Protein AF-A0A8T6QIA5-F1 (afdb_monomer_lite)

Organism: Escherichia coli (NCBI:txid562)

Structure (mmCIF, N/CA/C/O backbone):
data_AF-A0A8T6QIA5-F1
#
_entry.id   AF-A0A8T6QIA5-F1
#
loop_
_atom_site.group_PDB
_atom_site.id
_atom_site.type_symbol
_atom_site.label_atom_id
_atom_site.label_alt_id
_atom_site.label_comp_id
_atom_site.label_asym_id
_atom_site.label_entity_id
_atom_site.label_seq_id
_atom_site.pdbx_PDB_ins_code
_atom_site.Cartn_x
_atom_site.Cartn_y
_atom_site.Cartn_z
_atom_site.occupancy
_atom_site.B_iso_or_equiv
_atom_site.auth_seq_id
_atom_site.auth_comp_id
_atom_site.auth_asym_id
_atom_site.auth_atom_id
_atom_site.pdbx_PDB_model_num
ATOM 1 N N . MET A 1 1 ? -20.542 -5.212 17.779 1.00 67.00 1 MET A N 1
ATOM 2 C CA . MET A 1 1 ? -19.216 -4.568 17.621 1.00 67.00 1 MET A CA 1
ATOM 3 C C . MET A 1 1 ? -19.173 -3.446 18.627 1.00 67.00 1 MET A C 1
ATOM 5 O O . MET A 1 1 ? -20.036 -2.586 18.568 1.00 67.00 1 MET A O 1
ATOM 9 N N . THR A 1 2 ? -18.247 -3.489 19.569 1.00 80.88 2 THR A N 1
ATOM 10 C CA . THR A 1 2 ? -18.132 -2.472 20.615 1.00 80.88 2 THR A CA 1
ATOM 11 C C . THR A 1 2 ? -17.570 -1.159 20.050 1.00 80.88 2 THR A C 1
ATOM 13 O O . THR A 1 2 ? -16.890 -1.167 19.017 1.00 80.88 2 THR A O 1
ATOM 16 N N . PRO A 1 3 ? -17.793 -0.015 20.724 1.00 82.69 3 PRO A N 1
ATOM 17 C CA . PRO A 1 3 ? -17.170 1.253 20.343 1.00 82.69 3 PRO A CA 1
ATOM 18 C C . PRO A 1 3 ? -15.635 1.191 20.295 1.00 82.69 3 PRO A C 1
ATOM 20 O O . PRO A 1 3 ? -15.017 1.858 19.469 1.00 82.69 3 PRO A O 1
ATOM 23 N N . GLU A 1 4 ? -15.020 0.374 21.154 1.00 84.69 4 GLU A N 1
ATOM 24 C CA . GLU A 1 4 ? -13.567 0.195 21.194 1.00 84.69 4 GLU A CA 1
ATOM 25 C C . GLU A 1 4 ? -13.057 -0.609 19.989 1.00 84.69 4 GLU A C 1
ATOM 27 O O . GLU A 1 4 ? -12.116 -0.180 19.321 1.00 84.69 4 GLU A O 1
ATOM 32 N N . GLU A 1 5 ? -13.729 -1.708 19.633 1.00 83.44 5 GLU A N 1
ATOM 33 C CA . GLU A 1 5 ? -13.429 -2.475 18.414 1.00 83.44 5 GLU A CA 1
ATOM 34 C C . GLU A 1 5 ? -13.621 -1.623 17.150 1.00 83.44 5 GLU A C 1
ATOM 36 O O . GLU A 1 5 ? -12.810 -1.694 16.225 1.00 83.44 5 GLU A O 1
ATOM 41 N N . LYS A 1 6 ? -14.647 -0.757 17.124 1.00 83.50 6 LYS A N 1
ATOM 42 C CA . LYS A 1 6 ? -14.854 0.208 16.034 1.00 83.50 6 LYS A CA 1
ATOM 43 C C . LYS A 1 6 ? -13.668 1.162 15.904 1.00 83.50 6 LYS A C 1
ATOM 45 O O . LYS A 1 6 ? -13.141 1.326 14.807 1.00 83.50 6 LYS A O 1
ATOM 50 N N . ALA A 1 7 ? -13.235 1.767 17.012 1.00 87.38 7 ALA A N 1
ATOM 51 C CA . ALA A 1 7 ? -12.135 2.727 17.013 1.00 87.38 7 ALA A CA 1
ATOM 52 C C . ALA A 1 7 ? -10.814 2.084 16.559 1.00 87.38 7 ALA A C 1
ATOM 54 O O . ALA A 1 7 ? -10.063 2.681 15.787 1.00 87.38 7 ALA A O 1
ATOM 55 N N . GLN A 1 8 ? -10.548 0.846 16.987 1.00 88.25 8 GLN A N 1
ATOM 56 C CA . GLN A 1 8 ? -9.386 0.080 16.532 1.00 88.25 8 GLN A CA 1
ATOM 57 C C . GLN A 1 8 ? -9.450 -0.211 15.030 1.00 88.25 8 GLN A C 1
ATOM 59 O O . GLN A 1 8 ? -8.438 -0.091 14.338 1.00 88.25 8 GLN A O 1
ATOM 64 N N . LEU A 1 9 ? -10.631 -0.548 14.507 1.00 88.31 9 LEU A N 1
ATOM 65 C CA . LEU A 1 9 ? -10.811 -0.830 13.088 1.00 88.31 9 LEU A CA 1
ATOM 66 C C . LEU A 1 9 ? -10.718 0.435 12.224 1.00 88.31 9 LEU A C 1
ATOM 68 O O . LEU A 1 9 ? -10.125 0.391 11.150 1.00 88.31 9 LEU A O 1
ATOM 72 N N . GLU A 1 10 ? -11.228 1.571 12.702 1.00 87.81 10 GLU A N 1
ATOM 73 C CA . GLU A 1 10 ? -11.050 2.880 12.060 1.00 87.81 10 GLU A CA 1
ATOM 74 C C . GLU A 1 10 ? -9.572 3.290 12.027 1.00 87.81 10 GLU A C 1
ATOM 76 O O . GLU A 1 10 ? -9.075 3.708 10.981 1.00 87.81 10 GLU A O 1
ATOM 81 N N . ALA A 1 11 ? -8.841 3.099 13.130 1.00 89.75 11 ALA A N 1
ATOM 82 C CA . ALA A 1 11 ? -7.404 3.363 13.181 1.00 89.75 11 ALA A CA 1
ATOM 83 C C . ALA A 1 11 ? -6.618 2.441 12.234 1.00 89.75 11 ALA A C 1
ATOM 85 O O . ALA A 1 11 ? -5.738 2.900 11.505 1.00 89.75 11 ALA A O 1
ATOM 86 N N . ALA A 1 12 ? -6.959 1.150 12.198 1.00 90.56 12 ALA A N 1
ATOM 87 C CA . ALA A 1 12 ? -6.360 0.196 11.271 1.00 90.56 12 ALA A CA 1
ATOM 88 C C . ALA A 1 12 ? -6.656 0.570 9.815 1.00 90.56 12 ALA A C 1
ATOM 90 O O . ALA A 1 12 ? -5.757 0.501 8.976 1.00 90.56 12 ALA A O 1
ATOM 91 N N . LYS A 1 13 ? -7.885 1.011 9.517 1.00 89.50 13 LYS A N 1
ATOM 92 C CA . LYS A 1 13 ? -8.267 1.487 8.188 1.00 89.50 13 LYS A CA 1
ATOM 93 C C . LYS A 1 13 ? -7.433 2.696 7.781 1.00 89.50 13 LYS A C 1
ATOM 95 O O . LYS A 1 13 ? -6.852 2.677 6.703 1.00 89.50 13 LYS A O 1
ATOM 100 N N . GLN A 1 14 ? -7.343 3.713 8.637 1.00 90.69 14 GLN A N 1
ATOM 101 C CA . GLN A 1 14 ? -6.552 4.906 8.346 1.00 90.69 14 GLN A CA 1
ATOM 102 C C . GLN A 1 14 ? -5.084 4.544 8.091 1.00 90.69 14 GLN A C 1
ATOM 104 O O . GLN A 1 14 ? -4.492 5.022 7.130 1.00 90.69 14 GLN A O 1
ATOM 109 N N . ASN A 1 15 ? -4.513 3.660 8.912 1.00 92.06 15 ASN A N 1
ATOM 110 C CA . ASN A 1 15 ? -3.144 3.193 8.723 1.00 92.06 15 ASN A CA 1
ATOM 111 C C . ASN A 1 15 ? -2.970 2.437 7.392 1.00 92.06 15 ASN A C 1
ATOM 113 O O . ASN A 1 15 ? -1.989 2.646 6.684 1.00 92.06 15 ASN A O 1
ATOM 117 N N . ALA A 1 16 ? -3.932 1.587 7.024 1.00 91.00 16 ALA A N 1
ATOM 118 C CA . ALA A 1 16 ? -3.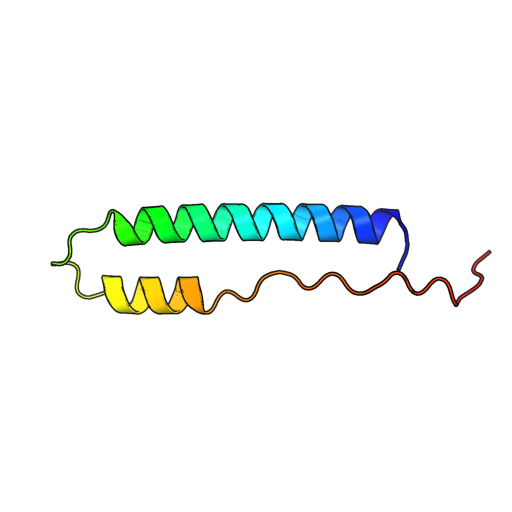916 0.879 5.746 1.00 91.00 16 ALA A CA 1
ATOM 119 C C . ALA A 1 16 ? -4.016 1.842 4.550 1.00 91.00 16 ALA A C 1
ATOM 121 O O . ALA A 1 16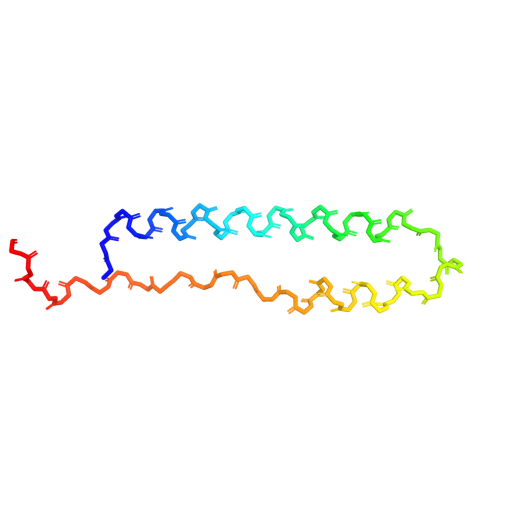 ? -3.286 1.669 3.575 1.00 91.00 16 ALA A O 1
ATOM 122 N N . ASP A 1 17 ? -4.864 2.871 4.637 1.00 91.25 17 ASP A N 1
ATOM 123 C CA . ASP A 1 17 ? -4.991 3.901 3.601 1.00 91.25 17 ASP A CA 1
ATOM 124 C C . ASP A 1 17 ? -3.672 4.685 3.442 1.00 91.25 17 ASP A C 1
ATOM 126 O O . ASP A 1 17 ? -3.189 4.847 2.321 1.00 91.25 17 ASP A O 1
ATOM 130 N N . THR A 1 18 ? -3.038 5.094 4.551 1.00 93.44 18 THR A N 1
ATOM 131 C CA . THR A 1 18 ? -1.722 5.759 4.532 1.00 93.44 18 THR A CA 1
ATOM 132 C C . THR A 1 18 ? -0.653 4.875 3.895 1.00 93.44 18 THR A C 1
ATOM 134 O O . THR A 1 18 ? 0.049 5.317 2.989 1.00 93.44 18 THR A O 1
ATOM 137 N N . LEU A 1 19 ? -0.550 3.609 4.306 1.00 93.44 19 LEU A N 1
ATOM 138 C CA . LEU A 1 19 ? 0.439 2.684 3.746 1.00 93.44 19 LEU A CA 1
ATOM 139 C C . LEU A 1 19 ? 0.207 2.419 2.252 1.00 93.44 19 LEU A C 1
ATOM 141 O O . LEU A 1 19 ? 1.170 2.269 1.499 1.00 93.44 19 LEU A O 1
ATOM 145 N N . LYS A 1 20 ? -1.054 2.387 1.800 1.00 92.12 20 LYS A N 1
ATOM 146 C CA . LYS A 1 20 ? -1.386 2.272 0.374 1.00 92.12 20 LYS A CA 1
ATOM 147 C C . LYS A 1 20 ? -0.909 3.500 -0.408 1.00 92.12 20 LYS A C 1
ATOM 149 O O . LYS A 1 20 ? -0.359 3.347 -1.497 1.00 92.12 20 LYS A O 1
ATOM 154 N N . GLU A 1 21 ? -1.082 4.704 0.134 1.00 93.94 21 GLU A N 1
ATOM 155 C CA . GLU A 1 21 ? -0.594 5.945 -0.481 1.00 93.94 21 GLU A CA 1
ATOM 156 C C . GLU A 1 21 ? 0.943 5.998 -0.548 1.00 93.94 21 GLU A C 1
ATOM 158 O O . GLU A 1 21 ? 1.513 6.345 -1.589 1.00 93.94 21 GLU A O 1
ATOM 163 N N . GLU A 1 22 ? 1.625 5.586 0.523 1.00 95.19 22 GLU A N 1
ATOM 164 C CA . GLU A 1 22 ? 3.087 5.489 0.558 1.00 95.19 22 GLU A CA 1
ATOM 165 C C . GLU A 1 22 ? 3.611 4.465 -0.458 1.00 95.19 22 GLU A C 1
ATOM 167 O O . GLU A 1 22 ? 4.553 4.756 -1.201 1.00 95.19 22 GLU A O 1
ATOM 172 N N . ALA A 1 23 ? 2.975 3.292 -0.551 1.00 94.38 23 ALA A N 1
ATOM 173 C CA . ALA A 1 23 ? 3.322 2.271 -1.535 1.00 94.38 23 ALA A CA 1
ATOM 174 C C . ALA A 1 23 ? 3.118 2.775 -2.972 1.00 94.38 23 ALA A C 1
ATOM 176 O O . ALA A 1 23 ? 4.003 2.604 -3.809 1.00 94.38 23 ALA A O 1
ATOM 177 N N . ASN A 1 24 ? 2.003 3.459 -3.247 1.00 94.88 24 ASN A N 1
ATOM 178 C CA . ASN A 1 24 ? 1.749 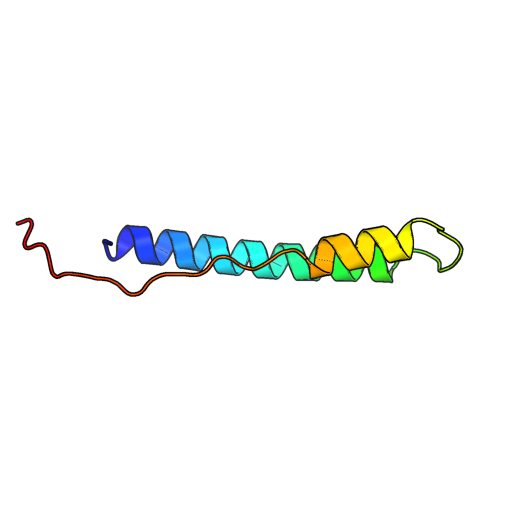4.101 -4.539 1.00 94.88 24 ASN A CA 1
ATOM 179 C C . ASN A 1 24 ? 2.843 5.111 -4.897 1.00 94.88 24 ASN A C 1
ATOM 181 O O . ASN A 1 24 ? 3.382 5.084 -6.002 1.00 94.88 24 ASN A O 1
ATOM 185 N N . SER A 1 25 ? 3.209 5.972 -3.950 1.00 96.19 25 SER A N 1
ATOM 186 C CA . SER A 1 25 ? 4.265 6.968 -4.147 1.00 96.19 25 SER A CA 1
ATOM 187 C C . SER A 1 25 ? 5.617 6.309 -4.430 1.00 96.19 25 SER A C 1
ATOM 189 O O . SER A 1 25 ? 6.340 6.732 -5.332 1.00 96.19 25 SER A O 1
ATOM 191 N N . ALA A 1 26 ? 5.943 5.235 -3.705 1.00 95.75 26 ALA A N 1
ATOM 192 C CA . ALA A 1 26 ? 7.171 4.475 -3.910 1.00 95.75 26 ALA A CA 1
ATOM 193 C C . ALA A 1 26 ? 7.213 3.804 -5.293 1.00 95.75 26 ALA A C 1
ATOM 195 O O . ALA A 1 26 ? 8.241 3.872 -5.965 1.00 95.75 26 ALA A O 1
ATOM 196 N N . VAL A 1 27 ? 6.104 3.205 -5.744 1.00 94.88 27 VAL A N 1
ATOM 197 C CA . VAL A 1 27 ? 6.003 2.586 -7.076 1.00 94.88 27 VAL A CA 1
ATOM 198 C C . VAL A 1 27 ? 6.102 3.638 -8.179 1.00 94.88 27 VAL A C 1
ATOM 200 O O . VAL A 1 27 ? 6.844 3.450 -9.143 1.00 94.88 27 VAL A O 1
ATOM 203 N N . GLN A 1 28 ? 5.429 4.780 -8.034 1.00 93.12 28 GLN A N 1
ATOM 204 C CA . GLN A 1 28 ? 5.495 5.873 -9.008 1.00 93.12 28 GLN A CA 1
ATOM 205 C C . GLN A 1 28 ? 6.896 6.485 -9.117 1.00 93.12 28 GLN A C 1
ATOM 207 O O . GLN A 1 28 ? 7.302 6.872 -10.215 1.00 93.12 28 GLN A O 1
ATOM 212 N N . ALA A 1 29 ? 7.648 6.520 -8.013 1.00 96.19 29 ALA A N 1
ATOM 213 C CA . ALA A 1 29 ? 9.032 6.987 -7.982 1.00 96.19 29 ALA A CA 1
ATOM 214 C C . ALA A 1 29 ? 10.024 6.039 -8.683 1.00 96.19 29 ALA A C 1
ATOM 216 O O . ALA A 1 29 ? 11.160 6.441 -8.951 1.00 96.19 29 ALA A O 1
ATOM 217 N N . LEU A 1 30 ? 9.631 4.797 -8.998 1.00 95.00 30 LEU A N 1
ATOM 218 C CA . LEU A 1 30 ? 10.480 3.883 -9.761 1.00 95.00 30 LEU A CA 1
ATOM 219 C C . LEU A 1 30 ? 10.651 4.374 -11.210 1.00 95.00 30 LEU A C 1
ATOM 221 O O . LEU A 1 30 ? 9.687 4.850 -11.818 1.00 95.00 30 LEU A O 1
ATOM 225 N N . PRO A 1 31 ? 11.842 4.213 -11.814 1.00 95.31 31 PRO A N 1
ATOM 226 C CA . PRO A 1 31 ? 12.039 4.477 -13.236 1.00 95.31 31 PRO A CA 1
ATOM 227 C C . PRO A 1 31 ? 11.123 3.608 -14.105 1.00 95.31 31 PRO A C 1
ATOM 229 O O . PRO A 1 31 ? 10.949 2.423 -13.831 1.00 95.31 31 PRO A O 1
ATOM 232 N N . ASP A 1 32 ? 10.618 4.156 -15.211 1.00 90.88 32 ASP A N 1
ATOM 233 C CA . ASP A 1 32 ? 9.742 3.419 -16.143 1.00 90.88 32 ASP A CA 1
ATOM 234 C C . ASP A 1 32 ? 10.446 2.243 -16.843 1.00 90.88 32 ASP A C 1
ATOM 236 O O . ASP A 1 32 ? 9.808 1.395 -17.457 1.00 90.88 32 ASP A O 1
ATOM 240 N N . THR A 1 33 ? 11.775 2.169 -16.743 1.00 94.62 33 THR A N 1
ATOM 241 C CA . THR A 1 33 ? 12.582 1.045 -17.233 1.00 94.62 33 THR A CA 1
ATOM 242 C C . THR A 1 33 ? 12.478 -0.204 -16.356 1.00 94.62 33 THR A C 1
ATOM 244 O O . THR A 1 33 ? 12.973 -1.256 -16.753 1.00 94.62 33 THR A O 1
ATOM 247 N N . VAL A 1 34 ? 11.906 -0.095 -15.152 1.00 95.44 34 VAL A N 1
ATOM 248 C CA . VAL A 1 34 ? 11.663 -1.239 -14.267 1.00 95.44 34 VAL A CA 1
ATOM 249 C C . VAL A 1 34 ? 10.471 -2.018 -14.813 1.00 95.44 34 VAL A C 1
ATOM 251 O O . VAL A 1 34 ? 9.340 -1.537 -14.773 1.00 95.44 34 VAL A O 1
ATOM 254 N N . ALA A 1 35 ? 10.726 -3.221 -15.326 1.00 94.12 35 ALA A N 1
ATOM 255 C CA . ALA A 1 35 ? 9.710 -4.053 -15.967 1.00 94.12 35 ALA A CA 1
ATOM 256 C C . ALA A 1 35 ? 8.561 -4.404 -15.006 1.00 94.12 35 ALA A C 1
ATOM 258 O O . ALA A 1 35 ? 7.403 -4.430 -15.409 1.00 94.12 35 ALA A O 1
ATOM 259 N N . GLU A 1 36 ? 8.874 -4.595 -13.725 1.00 94.81 36 GLU A N 1
ATOM 260 C CA . GLU A 1 36 ? 7.910 -4.954 -12.683 1.00 94.81 36 GLU A CA 1
ATOM 261 C C . GLU A 1 36 ? 7.079 -3.768 -12.165 1.00 94.81 36 GLU A C 1
ATOM 263 O O . GLU A 1 36 ? 6.202 -3.963 -11.327 1.00 94.81 36 GLU A O 1
ATOM 268 N N . LYS A 1 37 ? 7.326 -2.529 -12.623 1.00 92.88 37 LYS A N 1
ATOM 269 C CA . LYS A 1 37 ? 6.615 -1.337 -12.123 1.00 92.88 37 LYS A CA 1
ATOM 270 C C . LYS A 1 37 ? 5.100 -1.444 -12.329 1.00 92.88 37 LYS A C 1
ATOM 272 O O . LYS A 1 37 ? 4.351 -1.086 -11.426 1.00 92.88 37 LYS A O 1
ATOM 277 N N . GLY A 1 38 ? 4.667 -1.961 -13.481 1.00 93.44 38 GLY A N 1
ATOM 278 C CA . GLY A 1 38 ? 3.249 -2.206 -13.773 1.00 93.44 38 GLY A CA 1
ATOM 279 C C . GLY A 1 38 ? 2.635 -3.222 -12.811 1.00 93.44 38 GLY A C 1
ATOM 280 O O . GLY A 1 38 ? 1.670 -2.906 -12.125 1.00 93.44 38 GLY A O 1
ATOM 281 N N . ASP A 1 39 ? 3.271 -4.386 -12.663 1.00 95.25 39 ASP A N 1
ATOM 282 C CA . ASP A 1 39 ? 2.809 -5.442 -11.752 1.00 95.25 39 ASP A CA 1
ATOM 283 C C . ASP A 1 39 ? 2.753 -4.969 -10.287 1.00 95.25 39 ASP A C 1
ATOM 285 O O . ASP A 1 39 ? 1.881 -5.373 -9.516 1.00 95.25 39 ASP A O 1
ATOM 289 N N . LEU A 1 40 ? 3.696 -4.117 -9.870 1.00 95.56 40 LEU A N 1
ATOM 290 C CA . LEU A 1 40 ? 3.692 -3.516 -8.537 1.00 95.56 40 LEU A CA 1
ATOM 291 C C . LEU A 1 40 ? 2.539 -2.525 -8.366 1.00 95.56 40 LEU A C 1
ATOM 293 O O . LEU A 1 40 ? 1.902 -2.538 -7.315 1.00 95.56 40 LEU A O 1
ATOM 297 N N . GLN A 1 41 ? 2.254 -1.711 -9.383 1.00 94.50 41 GLN A N 1
ATOM 298 C CA . GLN A 1 41 ? 1.130 -0.779 -9.367 1.00 94.50 41 GLN A CA 1
ATOM 299 C C . GLN A 1 41 ? -0.201 -1.537 -9.272 1.00 94.50 41 GLN A C 1
ATOM 301 O O . GLN A 1 41 ? -0.987 -1.260 -8.370 1.00 94.50 41 GLN A O 1
ATOM 306 N N . ASP A 1 42 ? -0.390 -2.582 -10.082 1.00 94.88 42 ASP A N 1
ATOM 307 C CA . ASP A 1 42 ? -1.594 -3.423 -10.057 1.00 94.88 42 ASP A CA 1
ATOM 308 C C . ASP A 1 42 ? -1.813 -4.072 -8.681 1.00 94.88 42 ASP A C 1
ATOM 310 O O . ASP A 1 42 ? -2.935 -4.144 -8.173 1.00 94.88 42 ASP A O 1
ATOM 314 N N . ARG A 1 43 ? -0.730 -4.521 -8.032 1.00 94.12 43 ARG A N 1
ATOM 315 C CA . ARG A 1 43 ? -0.789 -5.089 -6.677 1.00 94.12 43 ARG A CA 1
ATOM 316 C C . ARG A 1 43 ? -1.166 -4.058 -5.623 1.00 94.12 43 ARG A C 1
ATOM 318 O O . ARG A 1 43 ? -1.874 -4.418 -4.686 1.00 94.12 43 ARG A O 1
ATOM 325 N N . VAL A 1 44 ? -0.680 -2.821 -5.737 1.00 93.06 44 VAL A N 1
ATOM 326 C CA . VAL A 1 44 ? -1.057 -1.735 -4.821 1.00 93.06 44 VAL A CA 1
ATOM 327 C C . VAL A 1 44 ? -2.514 -1.338 -5.051 1.00 93.06 44 VAL A C 1
ATOM 329 O O . VAL A 1 44 ? -3.258 -1.176 -4.084 1.00 93.06 44 VAL A O 1
ATOM 332 N N . ASP A 1 45 ? -2.959 -1.260 -6.302 1.00 90.31 45 ASP A N 1
ATOM 333 C CA . ASP A 1 45 ? -4.337 -0.911 -6.644 1.00 90.31 45 ASP A CA 1
ATOM 334 C C . ASP A 1 45 ? -5.335 -1.961 -6.144 1.00 90.31 45 ASP A C 1
ATOM 336 O O . ASP A 1 45 ? -6.370 -1.587 -5.584 1.00 90.31 45 ASP A O 1
ATOM 340 N N . ALA A 1 46 ? -4.967 -3.246 -6.212 1.00 91.25 46 ALA A N 1
ATOM 341 C CA . ALA A 1 46 ? -5.738 -4.376 -5.692 1.00 91.25 46 ALA A CA 1
ATOM 342 C C . ALA A 1 46 ? -5.823 -4.457 -4.153 1.00 91.25 46 ALA A C 1
ATOM 344 O O . ALA A 1 46 ? -6.539 -5.314 -3.632 1.00 91.25 46 ALA A O 1
ATOM 345 N N . LEU A 1 47 ? -5.108 -3.608 -3.402 1.00 88.31 47 LEU A N 1
ATOM 346 C CA . LEU A 1 47 ? -5.285 -3.519 -1.951 1.00 88.31 47 LEU A CA 1
ATOM 347 C C . LEU A 1 47 ? -6.637 -2.870 -1.639 1.00 88.31 47 LEU A C 1
ATOM 349 O O . LEU A 1 47 ? -6.746 -1.643 -1.576 1.00 88.31 47 LEU A O 1
ATOM 353 N N . ASP A 1 48 ? -7.668 -3.684 -1.437 1.00 77.94 48 ASP A N 1
ATOM 354 C CA . ASP A 1 48 ? -8.943 -3.209 -0.909 1.00 77.94 48 ASP A CA 1
ATOM 355 C C . ASP A 1 48 ? -8.765 -2.768 0.550 1.00 77.94 48 ASP A C 1
ATOM 357 O O . ASP A 1 48 ? -8.211 -3.487 1.385 1.00 77.94 48 ASP A O 1
ATOM 361 N N . GLY A 1 49 ? -9.199 -1.542 0.849 1.00 73.69 49 GLY A N 1
ATOM 362 C CA . GLY A 1 49 ? -9.110 -0.979 2.192 1.00 73.69 49 GLY A CA 1
ATOM 363 C C . GLY A 1 49 ? -9.936 -1.772 3.208 1.00 73.69 49 GLY A C 1
ATOM 364 O O . GLY A 1 49 ? -10.843 -2.533 2.865 1.00 73.69 49 GLY A O 1
ATOM 365 N N . ILE A 1 50 ? -9.655 -1.558 4.493 1.00 76.19 50 ILE A N 1
ATOM 366 C CA . ILE A 1 50 ? -10.425 -2.188 5.567 1.00 76.19 50 ILE A CA 1
ATOM 367 C C . ILE A 1 50 ? -11.847 -1.613 5.568 1.00 76.19 50 ILE A C 1
ATOM 369 O O . ILE A 1 50 ? -12.049 -0.408 5.735 1.00 76.19 50 ILE A O 1
ATOM 373 N N . GLN A 1 51 ? -12.842 -2.484 5.399 1.00 72.50 51 GLN A N 1
ATOM 374 C CA . GLN A 1 51 ? -14.246 -2.116 5.549 1.00 72.50 51 GLN A CA 1
ATOM 375 C C . GLN A 1 51 ? -14.630 -2.188 7.029 1.00 72.50 51 GLN A C 1
ATOM 377 O O . GLN A 1 51 ? -14.582 -3.257 7.636 1.00 72.50 51 GLN A O 1
ATOM 382 N N . VAL A 1 52 ? -14.997 -1.043 7.607 1.00 66.06 52 VAL A N 1
ATOM 383 C CA . VAL A 1 52 ? -15.521 -0.949 8.976 1.00 66.06 52 VAL A CA 1
ATOM 384 C C . VAL A 1 52 ? -17.024 -1.254 8.916 1.00 66.06 52 VAL A C 1
ATOM 386 O O . VAL A 1 52 ? -17.752 -0.462 8.314 1.00 66.06 52 VAL A O 1
ATOM 389 N N . PRO A 1 53 ? -17.518 -2.376 9.474 1.00 66.81 53 PRO A N 1
ATOM 390 C CA . PRO A 1 53 ? -18.951 -2.631 9.542 1.00 66.81 53 PRO A CA 1
ATOM 391 C C . PRO A 1 53 ? -19.621 -1.635 10.498 1.00 66.81 53 PRO A C 1
ATOM 393 O O . PRO A 1 53 ? -18.976 -1.078 11.383 1.00 66.81 53 PRO A O 1
ATOM 396 N N . GLU A 1 54 ? -20.921 -1.393 10.339 1.00 64.38 54 GLU A N 1
ATOM 397 C CA . GLU A 1 54 ? -21.663 -0.568 11.297 1.00 64.38 54 GLU A CA 1
ATOM 398 C C . GLU A 1 54 ? -21.711 -1.247 12.675 1.00 64.38 54 GLU A C 1
ATOM 400 O O . GLU A 1 54 ? -21.754 -2.477 12.786 1.00 64.38 54 GLU A O 1
ATOM 405 N N . VAL A 1 55 ? -21.696 -0.445 13.746 1.00 58.12 55 VAL A N 1
ATOM 406 C CA . VAL A 1 55 ? -21.916 -0.958 15.104 1.00 58.12 55 VAL A CA 1
ATOM 407 C C . VAL A 1 55 ? -23.329 -1.505 15.197 1.00 58.12 55 VAL A C 1
ATOM 409 O O . VAL A 1 55 ? -24.308 -0.768 15.249 1.00 58.12 55 VAL A O 1
ATOM 412 N N . ASN A 1 56 ? -23.433 -2.828 15.192 1.00 51.12 56 ASN A N 1
ATOM 413 C CA . ASN A 1 56 ? -24.636 -3.501 15.626 1.00 51.12 56 ASN A CA 1
ATOM 414 C C . ASN A 1 56 ? -24.578 -3.665 17.156 1.00 51.12 56 ASN A C 1
ATOM 416 O O . ASN A 1 56 ? -23.915 -4.583 17.642 1.00 51.12 56 ASN A O 1
ATOM 420 N N . ASP A 1 57 ? -25.244 -2.764 17.880 1.00 57.00 57 ASP A N 1
ATOM 421 C CA . ASP A 1 57 ? -25.530 -2.851 19.323 1.00 57.00 57 ASP A CA 1
ATOM 422 C C . ASP A 1 57 ? -26.868 -3.594 19.597 1.00 57.00 57 ASP A C 1
ATOM 424 O O . ASP A 1 57 ? -27.596 -3.259 20.530 1.00 57.00 57 ASP A O 1
ATOM 428 N N . GLN A 1 58 ? -27.267 -4.575 18.773 1.00 54.41 58 GLN A N 1
ATOM 429 C CA . GLN A 1 58 ? -28.512 -5.344 18.990 1.00 54.41 58 GLN A CA 1
ATOM 430 C C . GLN A 1 58 ? -28.402 -6.446 20.048 1.00 54.41 58 GLN A C 1
ATOM 432 O O . GLN A 1 58 ? -29.415 -7.056 20.401 1.00 54.41 58 GLN A O 1
ATOM 437 N N . ASP A 1 59 ? -27.222 -6.666 20.611 1.00 54.75 59 ASP A N 1
ATOM 438 C CA . ASP A 1 59 ? -27.004 -7.711 21.594 1.00 54.75 59 ASP A CA 1
ATOM 439 C C . ASP A 1 59 ? -26.774 -7.010 22.928 1.00 54.75 59 ASP A C 1
ATOM 441 O O . ASP A 1 59 ? -25.664 -6.591 23.234 1.00 54.75 59 ASP A O 1
ATOM 445 N N . GLY A 1 60 ? -27.836 -6.831 23.715 1.00 51.66 60 GLY A N 1
ATOM 446 C CA . GLY A 1 60 ? -27.750 -6.313 25.079 1.00 51.66 60 GLY A CA 1
ATOM 447 C C . GLY A 1 60 ? -26.953 -7.231 26.014 1.00 51.66 60 GLY A C 1
ATOM 448 O O . GLY A 1 60 ? -27.539 -7.862 26.891 1.00 51.66 60 GLY A O 1
ATOM 449 N N . ASN A 1 61 ? -25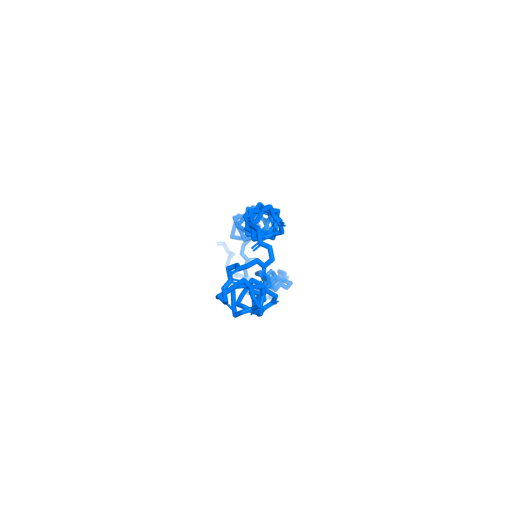.631 -7.297 25.851 1.00 51.41 61 ASN A N 1
ATOM 450 C CA . ASN A 1 61 ? -24.700 -7.619 26.925 1.00 51.41 61 ASN A CA 1
ATOM 451 C C . ASN A 1 61 ? -24.220 -6.282 27.533 1.00 51.41 61 ASN A C 1
ATOM 453 O O . ASN A 1 61 ? -23.234 -5.687 27.128 1.00 51.41 61 ASN A O 1
ATOM 457 N N . GLY A 1 62 ? -25.005 -5.659 28.407 1.00 47.91 62 GLY A N 1
ATOM 458 C CA . GLY A 1 62 ? -25.146 -6.166 29.769 1.00 47.91 62 GLY A CA 1
ATOM 459 C C . GLY A 1 62 ? -23.920 -5.753 30.565 1.00 47.91 62 GLY A C 1
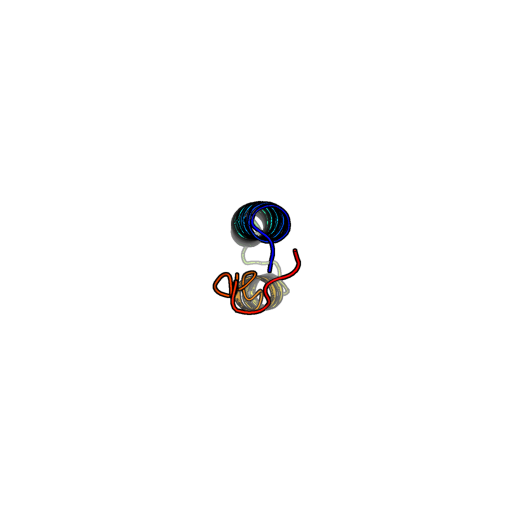ATOM 460 O O . GLY A 1 62 ? -22.90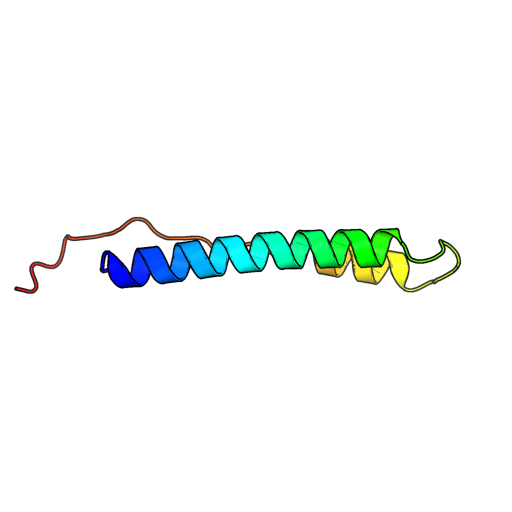5 -6.469 30.444 1.00 47.91 62 GLY A O 1
#

Sequence (62 aa):
MTPEEKAQLEAAKQNADTLKEEANSAVQALPDTVAEKGDLQDRVDALDGIQVPEVNDQDGNG

Radius of gyration: 17.36 Å; chains: 1; bounding box: 41×15×47 Å

Secondary structure (DSSP, 8-state):
--HHHHHHHHHHHHHHHHHHHHHHHHHHTS-TT-TTHHHHHHHHHT-PPPP-------S---

pLDDT: mean 84.03, std 14.3, range [47.91, 96.19]

Foldseek 3Di:
DDPVVLVVLVVQLVVLVVVLVVQCVVLVPDDPPPPCSVVSNVVSVPPDTRDRDDDDPVDPPD

InterPro domains:
  IPR054725 Minor extracellular protease Epr, GA-like domain [PF22775] (2-62)